Protein AF-A0A2V8DY57-F1 (afdb_monomer)

Sequence (73 aa):
MRSRVALGVGCLVVALVGVGGRAQTPAADGIPTFTKDVAPILYKNCVSCHRPGEMGPMPLITYAQVRPYARAI

Solvent-accessible surface area (backbone atoms only — not comparable to full-atom values): 5058 Å² total; per-residue (Å²): 139,87,89,77,80,81,76,74,79,71,77,76,76,84,76,79,87,73,91,71,81,74,81,77,72,78,54,80,83,78,66,84,42,60,78,82,60,46,44,58,55,33,60,74,76,41,33,85,37,16,32,87,93,42,89,32,96,55,47,50,86,44,70,82,55,37,56,78,57,69,76,80,116

Radius of gyration: 27.85 Å; Cα contacts (8 Å, |Δi|>4): 42; chains: 1; bounding box: 35×26×89 Å

Structure (mmCIF, N/CA/C/O backbone):
data_AF-A0A2V8DY57-F1
#
_entry.id   AF-A0A2V8DY57-F1
#
loop_
_atom_site.group_PDB
_atom_site.id
_atom_site.type_symbol
_atom_site.label_atom_id
_atom_site.label_alt_id
_atom_site.label_comp_id
_atom_site.label_asym_id
_atom_site.label_entity_id
_atom_site.label_seq_id
_atom_site.pdbx_PDB_ins_code
_atom_site.Cartn_x
_atom_site.Cartn_y
_atom_site.Cartn_z
_atom_site.occupancy
_atom_site.B_iso_or_equiv
_atom_site.auth_seq_id
_atom_site.auth_comp_id
_atom_site.auth_asym_id
_atom_site.auth_atom_id
_atom_site.pdbx_PDB_model_num
ATOM 1 N N . MET A 1 1 ? 21.530 -1.214 -76.804 1.00 49.84 1 MET A N 1
ATOM 2 C CA . MET A 1 1 ? 21.759 -2.375 -75.916 1.00 49.84 1 MET A CA 1
ATOM 3 C C . MET A 1 1 ? 22.440 -1.894 -74.647 1.00 49.84 1 MET A C 1
ATOM 5 O O . MET A 1 1 ? 23.392 -1.137 -74.757 1.00 49.84 1 MET A O 1
ATOM 9 N N . ARG A 1 2 ? 21.961 -2.389 -73.497 1.00 52.09 2 ARG A N 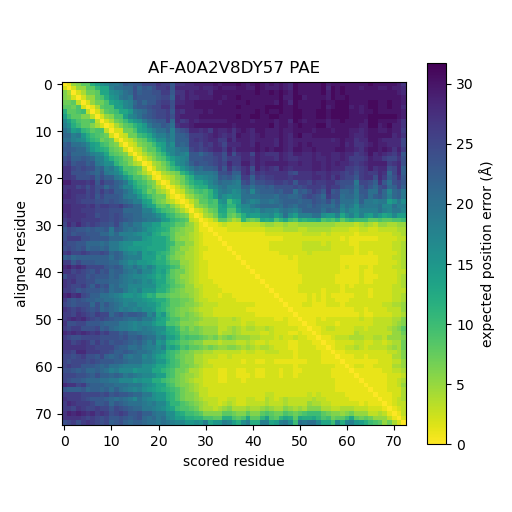1
ATOM 10 C CA . ARG A 1 2 ? 22.524 -2.274 -72.138 1.00 52.09 2 ARG A CA 1
ATOM 11 C C . ARG A 1 2 ? 22.139 -1.033 -71.314 1.00 52.09 2 ARG A C 1
ATOM 13 O O . ARG A 1 2 ? 22.773 0.010 -71.355 1.00 52.09 2 ARG A O 1
ATOM 20 N N . SER A 1 3 ? 21.178 -1.302 -70.427 1.00 52.75 3 SER A N 1
ATOM 21 C CA . SER A 1 3 ? 21.283 -0.994 -68.995 1.00 52.75 3 SER A CA 1
ATOM 22 C C . SER A 1 3 ? 20.781 0.365 -68.507 1.00 52.75 3 SER A C 1
ATOM 24 O O . SER A 1 3 ? 21.585 1.184 -68.087 1.00 52.75 3 SER A O 1
ATOM 26 N N . ARG A 1 4 ? 19.451 0.576 -68.479 1.00 54.62 4 ARG A N 1
ATOM 27 C CA . ARG A 1 4 ? 18.805 1.520 -67.525 1.00 54.62 4 ARG A CA 1
ATOM 28 C C . ARG A 1 4 ? 17.428 1.096 -66.986 1.00 54.62 4 ARG A C 1
ATOM 30 O O . ARG A 1 4 ? 16.919 1.742 -66.083 1.00 54.62 4 ARG A O 1
ATOM 37 N N . VAL A 1 5 ? 16.832 0.000 -67.466 1.00 51.47 5 VAL A N 1
ATOM 38 C CA . VAL A 1 5 ? 15.449 -0.387 -67.091 1.00 51.47 5 VAL A CA 1
ATOM 39 C C . VAL A 1 5 ? 15.369 -1.174 -65.762 1.00 51.47 5 VAL A C 1
ATOM 41 O O . VAL A 1 5 ? 14.287 -1.438 -65.256 1.00 51.47 5 VAL A O 1
ATOM 44 N N . ALA A 1 6 ? 16.497 -1.508 -65.128 1.00 50.00 6 ALA A N 1
ATOM 45 C CA . ALA A 1 6 ? 16.523 -2.384 -63.947 1.00 50.00 6 ALA A CA 1
ATOM 46 C C . ALA A 1 6 ? 16.272 -1.693 -62.586 1.00 50.00 6 ALA A C 1
ATOM 48 O O . ALA A 1 6 ? 16.386 -2.348 -61.556 1.00 50.00 6 ALA A O 1
ATOM 49 N N . LEU A 1 7 ? 15.932 -0.398 -62.546 1.00 53.59 7 LEU A N 1
ATOM 50 C CA . LEU A 1 7 ? 15.706 0.329 -61.281 1.00 53.59 7 LEU A CA 1
ATOM 51 C C . LEU A 1 7 ? 14.231 0.438 -60.852 1.00 53.59 7 LEU A C 1
ATOM 53 O O . LEU A 1 7 ? 13.961 0.905 -59.751 1.00 53.59 7 LEU A O 1
ATOM 57 N N . GLY A 1 8 ? 13.273 -0.011 -61.670 1.00 46.81 8 GLY A N 1
ATOM 58 C CA . GLY A 1 8 ? 11.838 0.151 -61.375 1.00 46.81 8 GLY A CA 1
ATOM 59 C C . GLY A 1 8 ? 11.175 -0.994 -60.597 1.00 46.81 8 GLY A C 1
ATOM 60 O O . GLY A 1 8 ? 10.119 -0.794 -60.010 1.00 46.81 8 GLY A O 1
ATOM 61 N N . VAL A 1 9 ? 11.775 -2.190 -60.571 1.00 53.62 9 VAL A N 1
ATOM 62 C CA . VAL A 1 9 ? 11.114 -3.430 -60.092 1.00 53.62 9 VAL A CA 1
ATOM 63 C C . VAL A 1 9 ? 11.733 -3.963 -58.787 1.00 53.62 9 VAL A C 1
ATOM 65 O O . VAL A 1 9 ? 11.430 -5.060 -58.344 1.00 53.62 9 VAL A O 1
ATOM 68 N N . GLY A 1 10 ? 12.613 -3.200 -58.134 1.00 46.06 10 GLY A N 1
ATOM 69 C CA . GLY A 1 10 ? 13.185 -3.591 -56.836 1.00 46.06 10 GLY A CA 1
ATOM 70 C C . GLY A 1 10 ? 12.379 -3.109 -55.626 1.00 46.06 10 GLY A C 1
ATOM 71 O O . GLY A 1 10 ? 12.434 -3.721 -54.565 1.00 46.06 10 GLY A O 1
ATOM 72 N N . CYS A 1 11 ? 11.618 -2.020 -55.772 1.00 50.06 11 CYS A N 1
ATOM 73 C CA . CYS A 1 11 ? 11.051 -1.304 -54.624 1.00 50.06 11 CYS A CA 1
ATOM 74 C C . CYS A 1 11 ? 9.626 -1.746 -54.235 1.00 50.06 11 CYS A C 1
ATOM 76 O O . CYS A 1 11 ? 9.145 -1.376 -53.171 1.00 50.06 11 CYS A O 1
ATOM 78 N N . LEU A 1 12 ? 8.937 -2.546 -55.061 1.00 49.22 12 LEU A N 1
ATOM 79 C CA . LEU A 1 12 ? 7.516 -2.871 -54.840 1.00 49.22 12 LEU A CA 1
ATOM 80 C C . LEU A 1 12 ? 7.260 -4.239 -54.177 1.00 49.22 12 LEU A C 1
ATOM 82 O O . LEU A 1 12 ? 6.111 -4.594 -53.943 1.00 49.22 12 LEU A O 1
ATOM 86 N N . VAL A 1 13 ? 8.292 -5.029 -53.862 1.00 51.38 13 VAL A N 1
ATOM 87 C CA . VAL A 1 13 ? 8.096 -6.361 -53.240 1.00 51.38 13 VAL A CA 1
ATOM 88 C C . VAL A 1 13 ? 8.242 -6.320 -51.708 1.00 51.38 13 VAL A C 1
ATOM 90 O O . VAL A 1 13 ? 7.837 -7.247 -51.013 1.00 51.38 13 VAL A O 1
ATOM 93 N N . VAL A 1 14 ? 8.721 -5.207 -51.142 1.00 54.81 14 VAL A N 1
ATOM 94 C CA . VAL A 1 14 ? 8.874 -5.002 -49.686 1.00 54.81 14 VAL A CA 1
ATOM 95 C C . VAL A 1 14 ? 7.634 -4.308 -49.098 1.00 54.81 14 VAL A C 1
ATOM 97 O O . VAL A 1 14 ? 7.742 -3.323 -48.382 1.00 54.81 14 VAL A O 1
ATOM 100 N N . ALA A 1 15 ? 6.426 -4.753 -49.451 1.00 56.09 15 ALA A N 1
ATOM 101 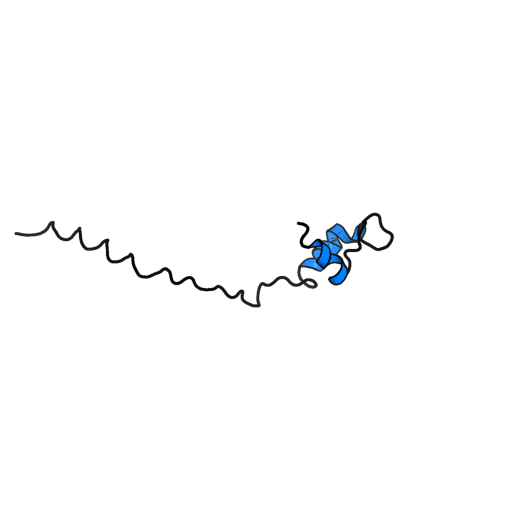C CA . ALA A 1 15 ? 5.192 -4.103 -48.977 1.00 56.09 15 ALA A CA 1
ATOM 102 C C . ALA A 1 15 ? 4.150 -5.053 -48.364 1.00 56.09 15 ALA A C 1
ATOM 104 O O . ALA A 1 15 ? 3.137 -4.581 -47.858 1.00 56.09 15 ALA A O 1
ATOM 105 N N . LEU A 1 16 ? 4.368 -6.375 -48.372 1.00 58.25 16 LEU A N 1
ATOM 106 C CA . LEU A 1 16 ? 3.319 -7.340 -47.990 1.00 58.25 16 LEU A CA 1
ATOM 107 C C . LEU A 1 16 ? 3.679 -8.288 -46.836 1.00 58.25 16 LEU A C 1
ATOM 109 O O . LEU A 1 16 ? 2.838 -9.082 -46.424 1.00 58.25 16 LEU A O 1
ATOM 113 N N . VAL A 1 17 ? 4.881 -8.201 -46.262 1.00 61.84 17 VAL A N 1
ATOM 114 C CA . VAL A 1 17 ? 5.300 -9.082 -45.158 1.00 61.84 17 VAL A CA 1
ATOM 115 C C . VAL A 1 17 ? 5.518 -8.251 -43.898 1.00 61.84 17 VAL A C 1
ATOM 117 O O . VAL A 1 17 ? 6.616 -7.753 -43.674 1.00 61.84 17 VAL A O 1
ATOM 120 N N . GLY A 1 18 ? 4.491 -8.083 -43.057 1.00 60.03 18 GLY A N 1
ATOM 121 C CA . GLY A 1 18 ? 4.768 -7.563 -41.712 1.00 60.03 18 GLY A CA 1
ATOM 122 C C . GLY A 1 18 ? 3.625 -7.122 -40.807 1.00 60.03 18 GLY A C 1
ATOM 123 O O . GLY A 1 18 ? 3.892 -6.901 -39.632 1.00 60.03 18 GLY A O 1
ATOM 124 N N . VAL A 1 19 ? 2.369 -7.026 -41.251 1.00 63.91 19 VAL A N 1
ATOM 125 C CA . VAL A 1 19 ? 1.251 -6.645 -40.352 1.00 63.91 19 VAL A CA 1
ATOM 126 C C . VAL A 1 19 ? 0.650 -7.850 -39.618 1.00 63.91 19 VAL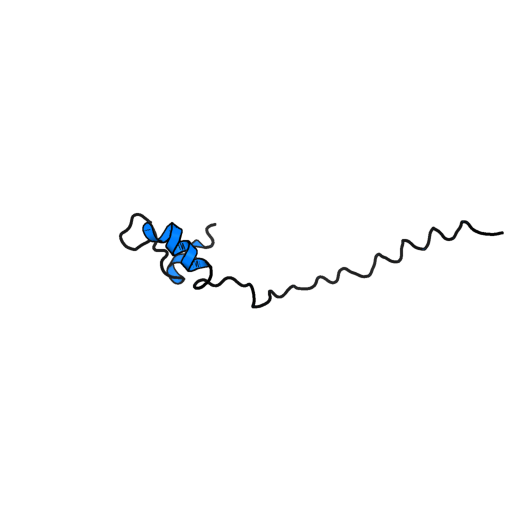 A C 1
ATOM 128 O O . VAL A 1 19 ? -0.559 -8.021 -39.526 1.00 63.91 19 VAL A O 1
ATOM 131 N N . GLY A 1 20 ? 1.510 -8.715 -39.084 1.00 63.31 20 GLY A N 1
ATOM 132 C CA . GLY A 1 20 ? 1.120 -9.690 -38.071 1.00 63.31 20 GLY A CA 1
ATOM 133 C C . GLY A 1 20 ? 1.248 -9.039 -36.701 1.00 63.31 20 GLY A C 1
ATOM 134 O O . GLY A 1 20 ? 2.313 -9.118 -36.091 1.00 63.31 20 GLY A O 1
ATOM 135 N N . GLY A 1 21 ? 0.195 -8.365 -36.233 1.00 64.75 21 GLY A N 1
ATOM 136 C CA . GLY A 1 21 ? 0.141 -7.822 -34.877 1.00 64.75 21 GLY A CA 1
ATOM 137 C C . GLY A 1 21 ? 0.348 -8.946 -33.865 1.00 64.75 21 GLY A C 1
ATOM 138 O O . GLY A 1 21 ? -0.544 -9.761 -33.641 1.00 64.75 21 GLY A O 1
ATOM 139 N N . ARG A 1 22 ? 1.544 -9.028 -33.276 1.00 65.56 22 ARG A N 1
ATOM 140 C CA . ARG A 1 22 ? 1.799 -9.949 -32.172 1.00 65.56 22 ARG A CA 1
ATOM 141 C C . ARG A 1 22 ? 1.016 -9.448 -30.969 1.00 65.56 22 ARG A C 1
ATOM 143 O O . ARG A 1 22 ? 1.342 -8.394 -30.431 1.00 65.56 22 ARG A O 1
ATOM 150 N N . ALA A 1 23 ? 0.005 -10.204 -30.550 1.00 66.38 23 ALA A N 1
ATOM 151 C CA . ALA A 1 23 ? -0.569 -10.043 -29.225 1.00 66.38 23 ALA A CA 1
ATOM 152 C C . ALA A 1 23 ? 0.563 -10.254 -28.209 1.00 66.38 23 ALA A C 1
ATOM 154 O O . ALA A 1 23 ? 1.077 -11.361 -28.050 1.00 66.38 23 ALA A O 1
ATOM 155 N N . GLN A 1 24 ? 1.018 -9.165 -27.596 1.00 66.81 24 GLN A N 1
ATOM 156 C CA . GLN A 1 24 ? 1.977 -9.218 -26.507 1.00 66.81 24 GLN A CA 1
ATOM 157 C C . GLN A 1 24 ? 1.202 -9.654 -25.269 1.00 66.81 24 GLN A C 1
ATOM 159 O O . GLN A 1 24 ? 0.555 -8.841 -24.614 1.00 66.81 24 GLN A O 1
ATOM 164 N N . THR A 1 25 ? 1.222 -10.949 -24.968 1.00 64.12 25 THR A N 1
ATOM 165 C CA . THR A 1 25 ? 0.851 -11.405 -23.631 1.00 64.12 25 THR A CA 1
ATOM 166 C C . THR A 1 25 ? 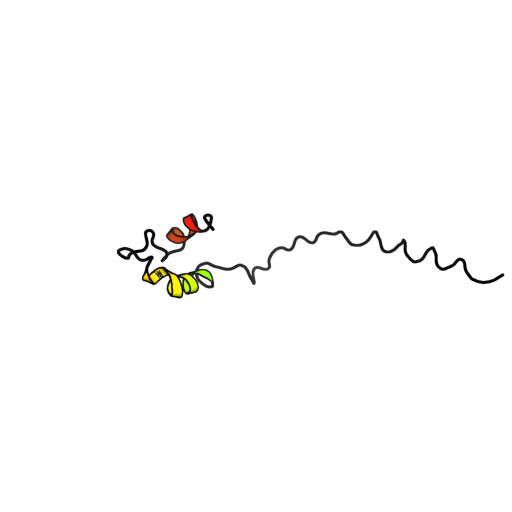1.910 -10.841 -22.685 1.00 64.12 25 THR A C 1
ATOM 168 O O . THR A 1 25 ? 3.086 -11.168 -22.878 1.00 64.12 25 THR A O 1
ATOM 171 N N . PRO A 1 26 ? 1.561 -9.971 -21.719 1.00 65.62 26 PRO A N 1
ATOM 172 C CA . PRO A 1 26 ? 2.541 -9.510 -20.750 1.00 65.62 26 PRO A CA 1
ATOM 173 C C . PRO A 1 26 ? 3.127 -10.742 -20.063 1.00 65.62 26 PRO A C 1
ATOM 175 O O . PRO A 1 26 ? 2.389 -11.597 -19.566 1.00 65.62 26 PRO A O 1
ATOM 178 N N . ALA A 1 27 ? 4.453 -10.865 -20.105 1.00 67.38 27 ALA A N 1
ATOM 179 C CA . ALA A 1 27 ? 5.145 -11.864 -19.312 1.00 67.38 27 ALA A CA 1
ATOM 180 C C . ALA A 1 27 ? 4.742 -11.666 -17.842 1.00 67.38 27 ALA A C 1
ATOM 182 O O . ALA A 1 27 ? 4.575 -10.532 -17.389 1.00 67.38 27 ALA A O 1
ATOM 183 N N . ALA A 1 28 ? 4.560 -12.762 -17.100 1.00 65.44 28 ALA A N 1
ATOM 184 C CA . ALA A 1 28 ? 4.258 -12.694 -15.667 1.00 65.44 28 ALA A CA 1
ATOM 185 C C . ALA A 1 28 ? 5.312 -11.859 -14.910 1.00 65.44 28 ALA A C 1
ATOM 187 O O . ALA A 1 28 ? 4.996 -11.177 -13.933 1.00 65.44 28 ALA A O 1
ATOM 188 N N . ASP A 1 29 ? 6.539 -11.846 -15.434 1.00 66.50 29 ASP A N 1
ATOM 189 C CA . ASP A 1 29 ? 7.603 -10.928 -15.061 1.00 66.50 29 ASP A CA 1
ATOM 190 C C . ASP A 1 29 ? 7.285 -9.512 -15.567 1.00 66.50 29 ASP A C 1
ATOM 192 O O . ASP A 1 29 ? 7.580 -9.147 -16.705 1.00 66.50 29 ASP A O 1
ATOM 196 N N . GLY A 1 30 ? 6.658 -8.707 -14.707 1.00 79.19 30 GLY A N 1
ATOM 197 C CA . GLY A 1 30 ? 6.419 -7.284 -14.965 1.00 79.19 30 GLY A CA 1
ATOM 198 C C . GLY A 1 30 ? 5.024 -6.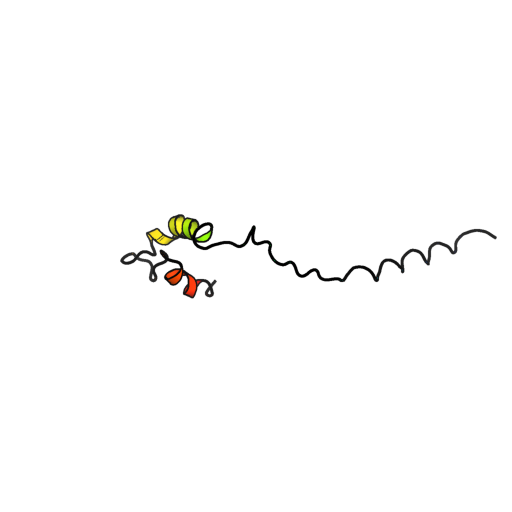778 -14.619 1.00 79.19 30 GLY A C 1
ATOM 199 O O . GLY A 1 30 ? 4.804 -5.572 -14.687 1.00 79.19 30 GLY A O 1
ATOM 200 N N . ILE A 1 31 ? 4.087 -7.648 -14.224 1.00 88.81 31 ILE A N 1
ATOM 201 C CA . ILE A 1 31 ? 2.772 -7.208 -13.739 1.00 88.81 31 ILE A CA 1
ATOM 202 C C . ILE A 1 31 ? 2.924 -6.681 -12.303 1.00 88.81 31 ILE A C 1
ATOM 204 O O . ILE A 1 31 ? 3.262 -7.467 -11.413 1.00 88.81 31 ILE A O 1
ATOM 208 N N . PRO A 1 32 ? 2.654 -5.387 -12.041 1.00 91.44 32 PRO A N 1
ATOM 209 C CA . PRO A 1 32 ? 2.742 -4.847 -10.694 1.00 91.44 32 PRO A CA 1
ATOM 210 C C . PRO A 1 32 ? 1.743 -5.529 -9.761 1.00 91.44 32 PRO A C 1
ATOM 212 O O . PRO A 1 32 ? 0.572 -5.730 -10.097 1.00 91.44 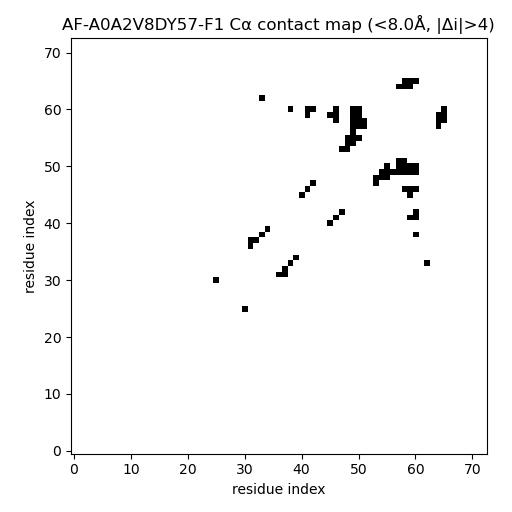32 PRO A O 1
ATOM 215 N N . THR A 1 33 ? 2.192 -5.840 -8.554 1.00 94.44 33 THR A N 1
ATOM 216 C CA . THR A 1 33 ? 1.364 -6.415 -7.496 1.00 94.44 33 THR A CA 1
ATOM 217 C C . THR A 1 33 ? 1.162 -5.40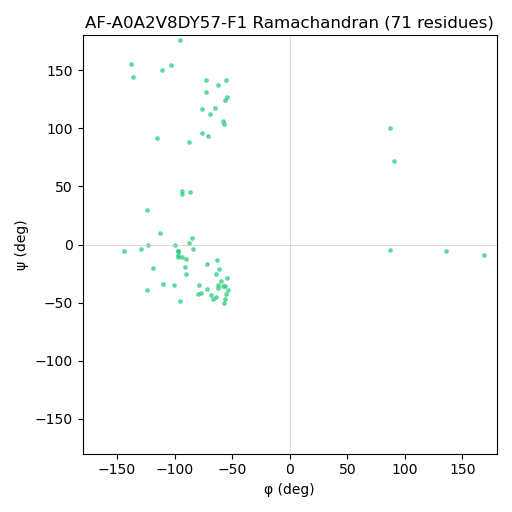8 -6.377 1.00 94.44 33 THR A C 1
ATOM 219 O O . THR A 1 33 ? 2.022 -4.572 -6.092 1.00 94.44 33 THR A O 1
ATOM 222 N N . PHE A 1 34 ? 0.021 -5.504 -5.690 1.00 95.31 34 PHE A N 1
ATOM 223 C CA . PHE A 1 34 ? -0.272 -4.585 -4.595 1.00 95.31 34 PHE A CA 1
ATOM 224 C C . PHE A 1 34 ? 0.814 -4.626 -3.516 1.00 95.31 34 PHE A C 1
ATOM 226 O O . PHE A 1 34 ? 1.338 -3.588 -3.136 1.00 95.31 34 PHE A O 1
ATOM 233 N N . THR A 1 35 ? 1.179 -5.817 -3.045 1.00 96.50 35 THR A N 1
ATOM 234 C CA . THR A 1 35 ? 2.103 -5.962 -1.915 1.00 96.50 35 THR A CA 1
ATOM 235 C C . THR A 1 35 ? 3.522 -5.515 -2.253 1.00 96.50 35 THR A C 1
ATOM 237 O O . THR A 1 35 ? 4.144 -4.837 -1.440 1.00 96.50 35 THR A O 1
ATOM 240 N N . LYS A 1 36 ? 4.045 -5.889 -3.428 1.00 96.12 36 LYS A N 1
ATOM 241 C CA . LYS A 1 36 ? 5.438 -5.606 -3.794 1.00 96.12 36 LYS A CA 1
ATOM 242 C C . LYS A 1 36 ? 5.626 -4.174 -4.285 1.00 96.12 36 LYS A C 1
ATOM 244 O O . LYS A 1 36 ? 6.595 -3.532 -3.898 1.00 96.12 36 LYS A O 1
ATOM 249 N N . ASP A 1 37 ? 4.707 -3.685 -5.113 1.00 95.94 37 ASP A N 1
ATOM 250 C CA . ASP A 1 37 ? 4.956 -2.491 -5.924 1.00 95.94 37 ASP A CA 1
ATOM 251 C C . ASP A 1 37 ? 4.124 -1.288 -5.461 1.00 95.94 37 ASP A C 1
ATOM 253 O O . ASP A 1 37 ? 4.604 -0.159 -5.484 1.00 95.94 37 ASP A O 1
ATOM 257 N N . VAL A 1 38 ? 2.896 -1.508 -4.977 1.00 95.88 38 VAL A N 1
ATOM 258 C CA . VAL A 1 38 ? 1.968 -0.414 -4.625 1.00 95.88 38 VAL A CA 1
ATOM 259 C C . VAL A 1 38 ? 2.031 -0.053 -3.143 1.00 95.88 38 VAL A C 1
ATOM 261 O O . VAL A 1 38 ? 2.138 1.121 -2.789 1.00 95.88 38 VAL A O 1
ATOM 264 N N . ALA A 1 39 ? 1.974 -1.048 -2.257 1.00 97.25 39 ALA A N 1
ATOM 265 C CA . ALA A 1 39 ? 1.914 -0.836 -0.818 1.00 97.25 39 ALA A CA 1
ATOM 266 C C . ALA A 1 39 ? 3.095 0.012 -0.310 1.00 97.25 39 ALA A C 1
ATOM 268 O O . ALA A 1 39 ? 2.826 0.998 0.375 1.00 97.25 39 ALA A O 1
ATOM 269 N N . PRO A 1 40 ? 4.369 -0.236 -0.684 1.00 97.94 40 PRO A N 1
ATOM 270 C CA . PRO A 1 40 ? 5.480 0.597 -0.215 1.00 97.94 40 PRO A CA 1
ATOM 271 C C . PRO A 1 40 ? 5.328 2.082 -0.575 1.00 97.94 40 PRO A C 1
ATOM 273 O O . PRO A 1 40 ? 5.681 2.950 0.225 1.00 97.94 40 PRO A O 1
ATOM 276 N N . ILE A 1 41 ? 4.759 2.388 -1.746 1.00 97.12 41 ILE A N 1
ATOM 277 C CA . ILE A 1 41 ? 4.511 3.765 -2.196 1.00 97.12 41 ILE A CA 1
ATOM 278 C C . ILE A 1 41 ? 3.453 4.426 -1.310 1.00 97.12 41 ILE A C 1
ATOM 280 O O 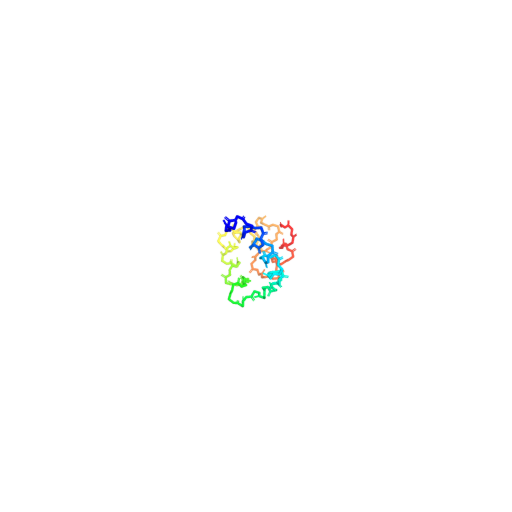. ILE A 1 41 ? 3.663 5.548 -0.839 1.00 97.12 41 ILE A O 1
ATOM 284 N N . LEU A 1 42 ? 2.347 3.725 -1.044 1.00 96.75 42 LEU A N 1
ATOM 285 C CA . LEU A 1 42 ? 1.278 4.225 -0.180 1.00 96.75 42 LEU A CA 1
ATOM 286 C C . LEU A 1 42 ? 1.767 4.419 1.254 1.00 96.75 42 LEU A C 1
ATOM 288 O O . LEU A 1 42 ? 1.521 5.469 1.843 1.00 96.75 42 LEU A O 1
ATOM 292 N N . TYR A 1 43 ? 2.499 3.452 1.808 1.00 97.31 43 TYR A N 1
ATOM 293 C CA . TYR A 1 43 ? 3.036 3.546 3.165 1.00 97.31 43 TYR A CA 1
ATOM 294 C C . TYR A 1 43 ? 4.018 4.708 3.328 1.00 97.31 43 TYR A C 1
ATOM 296 O O . TYR A 1 43 ? 3.990 5.379 4.357 1.00 97.31 43 TYR A O 1
ATOM 304 N N . LYS A 1 44 ? 4.840 4.982 2.308 1.00 98.12 44 LYS A N 1
ATOM 305 C CA . LYS A 1 44 ? 5.810 6.081 2.333 1.00 98.12 44 LYS A CA 1
ATOM 306 C C . LYS A 1 44 ? 5.164 7.464 2.223 1.00 98.12 44 LYS A C 1
ATOM 308 O O . LYS A 1 44 ? 5.650 8.392 2.858 1.00 98.12 44 LYS A O 1
ATOM 313 N N . ASN A 1 45 ? 4.121 7.616 1.404 1.00 97.56 45 ASN A N 1
ATOM 314 C CA . ASN A 1 45 ? 3.647 8.946 0.996 1.00 97.56 45 ASN A CA 1
ATOM 315 C C . ASN A 1 45 ? 2.206 9.273 1.410 1.00 97.56 45 ASN A C 1
ATOM 317 O O . ASN A 1 45 ? 1.835 10.441 1.417 1.00 97.56 45 ASN A O 1
ATOM 321 N N . CYS A 1 46 ? 1.374 8.274 1.708 1.00 95.75 46 CYS A N 1
ATOM 322 C CA . CYS A 1 46 ? -0.076 8.463 1.833 1.00 95.75 46 CYS A CA 1
ATOM 323 C C . CYS A 1 46 ? -0.615 8.012 3.194 1.00 95.75 46 CYS A C 1
ATOM 325 O O . CYS A 1 46 ? -1.496 8.654 3.762 1.00 95.75 46 CYS A O 1
ATOM 327 N N . VAL A 1 47 ? -0.097 6.905 3.730 1.00 96.50 47 VAL A N 1
ATOM 328 C CA . VAL A 1 47 ? -0.619 6.251 4.940 1.00 96.50 47 VAL A CA 1
ATOM 329 C C . VAL A 1 47 ? -0.499 7.131 6.184 1.00 96.50 47 VAL A C 1
ATOM 331 O O . VAL A 1 47 ? -1.314 6.980 7.085 1.00 96.50 47 VAL A O 1
ATOM 334 N N . SER A 1 48 ? 0.441 8.078 6.241 1.00 96.81 48 SER A N 1
ATOM 335 C CA . SER A 1 48 ? 0.514 9.038 7.353 1.00 96.81 48 SER A CA 1
ATOM 336 C C . SER A 1 48 ? -0.786 9.821 7.541 1.00 96.81 48 SER A C 1
ATOM 338 O O . SER A 1 48 ? -1.167 10.086 8.671 1.00 96.81 48 SER A O 1
ATOM 340 N N . CYS A 1 49 ? -1.481 10.144 6.447 1.00 97.62 49 CYS A N 1
ATOM 341 C CA . CYS A 1 49 ? -2.756 10.856 6.483 1.00 97.62 49 CYS A CA 1
ATOM 342 C C . CYS A 1 49 ? -3.945 9.902 6.313 1.00 97.62 49 CYS A C 1
ATOM 344 O O . CYS A 1 49 ? -4.991 10.104 6.911 1.00 97.62 49 CYS A O 1
ATOM 346 N N . HIS A 1 50 ? -3.802 8.847 5.511 1.00 96.44 50 HIS A N 1
ATOM 347 C CA . HIS A 1 50 ? -4.876 7.909 5.167 1.00 96.44 50 HIS A CA 1
ATOM 348 C C . HIS A 1 50 ? -4.920 6.672 6.078 1.00 96.44 50 HIS A C 1
ATOM 350 O O . HIS A 1 50 ? -5.079 5.535 5.615 1.00 96.44 50 HIS A O 1
ATOM 356 N N . ARG A 1 51 ? -4.769 6.874 7.387 1.00 94.88 51 ARG A N 1
ATOM 357 C CA . ARG A 1 51 ? -5.025 5.847 8.406 1.00 94.88 51 ARG A CA 1
ATOM 358 C C . ARG A 1 51 ? -6.364 6.089 9.097 1.00 94.88 51 ARG A C 1
ATOM 360 O O . ARG A 1 51 ? -6.829 7.222 9.144 1.00 94.88 51 ARG A O 1
ATOM 367 N N . PRO A 1 52 ? -6.994 5.037 9.648 1.00 94.38 52 PRO A N 1
ATOM 368 C CA . PRO A 1 52 ? -8.176 5.214 10.480 1.00 94.38 52 PRO A CA 1
ATOM 369 C C . PRO A 1 52 ? -7.898 6.189 11.630 1.00 94.38 52 PRO A C 1
ATOM 371 O O . PRO A 1 52 ? -6.947 5.984 12.380 1.00 94.38 52 PRO A O 1
ATOM 374 N N . GLY A 1 53 ? -8.735 7.220 11.758 1.00 93.12 53 GLY A N 1
ATOM 375 C CA . GLY A 1 53 ? -8.603 8.256 12.788 1.00 93.12 53 GLY A CA 1
ATOM 376 C C . GLY A 1 53 ? -7.703 9.437 12.413 1.00 93.12 53 GLY A C 1
ATOM 377 O O . GLY A 1 53 ? -7.642 10.391 13.180 1.00 93.12 53 GLY A O 1
ATOM 378 N N . GLU A 1 54 ? -7.050 9.402 11.251 1.00 95.69 54 GLU A N 1
ATOM 379 C CA . GLU A 1 54 ? -6.246 10.513 10.735 1.00 95.69 54 GLU A CA 1
ATOM 380 C C . GLU A 1 54 ? -7.050 11.400 9.772 1.00 95.69 54 GLU A C 1
ATOM 382 O O . GLU A 1 54 ? -8.201 11.121 9.436 1.00 95.69 54 GLU A O 1
ATOM 387 N N . MET A 1 55 ? -6.432 12.489 9.311 1.00 96.69 55 MET A N 1
ATOM 388 C CA . MET A 1 55 ? -7.073 13.514 8.473 1.00 96.69 55 MET A CA 1
ATOM 389 C C . MET A 1 55 ? -7.602 13.019 7.111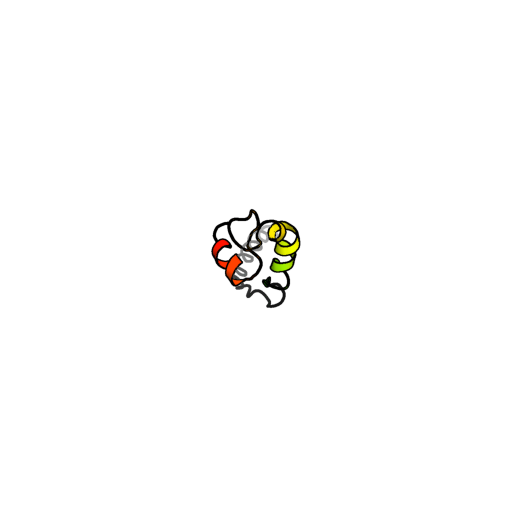 1.00 96.69 55 MET A C 1
ATOM 391 O O . MET A 1 55 ? -8.428 13.687 6.491 1.00 96.69 55 MET A O 1
ATOM 395 N N . GLY A 1 56 ? -7.101 11.892 6.604 1.00 94.50 56 GLY A N 1
ATOM 396 C CA . GLY A 1 56 ? -7.481 11.337 5.310 1.00 94.50 56 GLY A CA 1
ATOM 397 C C . GLY A 1 56 ? -8.893 10.736 5.343 1.00 94.50 56 GLY A C 1
ATOM 398 O O . GLY A 1 56 ? -9.187 9.914 6.209 1.00 94.50 56 GLY A O 1
ATOM 399 N N . PRO A 1 57 ? -9.770 11.061 4.375 1.00 91.81 57 PRO A N 1
ATOM 400 C CA . PRO A 1 57 ? -11.183 10.673 4.427 1.00 91.81 57 PRO A CA 1
ATOM 401 C C . PRO A 1 57 ? -11.431 9.174 4.199 1.00 91.81 57 PRO A C 1
ATOM 403 O O . PRO A 1 57 ? -12.507 8.671 4.519 1.00 91.81 57 PRO A O 1
ATOM 406 N N . MET A 1 58 ? -10.452 8.448 3.649 1.00 93.56 58 MET A N 1
ATOM 407 C CA . MET A 1 58 ? -10.509 6.998 3.470 1.00 93.56 58 MET A CA 1
ATOM 408 C C . MET A 1 58 ? -9.192 6.325 3.871 1.00 93.56 58 MET A C 1
ATOM 410 O O . MET A 1 58 ? -8.122 6.878 3.605 1.00 93.56 58 MET A O 1
ATOM 414 N N . PRO A 1 59 ? -9.236 5.114 4.453 1.00 94.81 59 PRO A N 1
ATOM 415 C CA . PRO A 1 59 ? -8.030 4.363 4.768 1.00 94.81 59 PRO A CA 1
ATOM 416 C C . PRO A 1 59 ? -7.378 3.800 3.494 1.00 94.81 59 PRO A C 1
ATOM 418 O O . PRO A 1 59 ? -8.075 3.338 2.597 1.00 94.81 59 PRO A O 1
ATOM 421 N N . LEU A 1 60 ? -6.044 3.795 3.419 1.00 95.94 60 LEU A N 1
ATOM 422 C CA . LEU A 1 60 ? -5.275 3.257 2.276 1.00 95.94 60 LEU A CA 1
ATOM 423 C C . LEU A 1 60 ? -4.264 2.175 2.696 1.00 95.94 60 LEU A C 1
ATOM 425 O O . LEU A 1 60 ? -3.214 2.004 2.082 1.00 95.94 60 LEU A O 1
ATOM 429 N N . ILE A 1 61 ? -4.575 1.441 3.764 1.00 95.31 61 ILE A N 1
ATOM 430 C CA . ILE A 1 61 ? -3.649 0.488 4.399 1.00 95.31 61 ILE A CA 1
ATOM 431 C C . ILE A 1 61 ? -3.858 -0.964 3.953 1.00 95.31 61 ILE A C 1
ATOM 433 O O . ILE A 1 61 ? -3.082 -1.841 4.315 1.00 95.31 61 ILE A O 1
ATOM 437 N N . THR A 1 62 ? -4.890 -1.239 3.152 1.00 96.56 62 THR A N 1
ATOM 438 C CA . THR A 1 62 ? -5.145 -2.572 2.584 1.00 96.56 62 THR A CA 1
ATOM 439 C C . THR A 1 62 ? -5.577 -2.481 1.124 1.00 96.56 62 THR A C 1
ATOM 441 O O . THR A 1 62 ? -6.177 -1.493 0.701 1.00 96.56 62 THR A O 1
ATOM 444 N N . TYR A 1 63 ? -5.354 -3.552 0.356 1.00 95.94 63 TYR A N 1
ATOM 445 C CA . TYR A 1 63 ? -5.791 -3.633 -1.042 1.00 95.94 63 TYR A CA 1
ATOM 446 C C . TYR A 1 63 ? -7.294 -3.376 -1.206 1.00 95.94 63 TYR A C 1
ATOM 448 O O . TYR A 1 63 ? -7.709 -2.646 -2.104 1.00 95.94 63 TYR A O 1
ATOM 456 N N . ALA A 1 64 ? -8.112 -3.953 -0.319 1.00 95.88 64 ALA A N 1
ATOM 457 C CA . ALA A 1 64 ? -9.566 -3.819 -0.367 1.00 95.88 64 ALA A CA 1
ATOM 458 C C . ALA A 1 64 ? -10.027 -2.366 -0.193 1.00 95.88 64 ALA A C 1
ATOM 460 O O . ALA A 1 64 ? -10.994 -1.958 -0.828 1.00 95.88 64 ALA A O 1
ATOM 461 N N . GLN A 1 65 ? -9.320 -1.589 0.627 1.00 94.62 65 GLN A N 1
ATOM 462 C CA . GLN A 1 65 ? -9.635 -0.182 0.850 1.00 94.62 65 GLN A CA 1
ATOM 463 C C . GLN A 1 65 ? -9.138 0.713 -0.290 1.00 94.62 65 GLN A C 1
ATOM 465 O O . GLN A 1 65 ? -9.807 1.675 -0.637 1.00 94.62 65 GLN A O 1
ATOM 470 N N . VAL A 1 66 ? -7.996 0.386 -0.904 1.00 94.44 66 VAL A N 1
ATOM 471 C CA . VAL A 1 66 ? -7.402 1.177 -1.997 1.00 94.44 66 VAL A CA 1
ATOM 472 C C . VAL A 1 66 ? -8.126 0.946 -3.331 1.00 94.44 66 VAL A C 1
ATOM 474 O O . VAL A 1 66 ? -8.377 1.891 -4.078 1.00 94.44 66 VAL A O 1
ATOM 477 N N . ARG A 1 67 ? -8.486 -0.306 -3.647 1.00 93.56 67 ARG A N 1
ATOM 478 C CA . ARG A 1 67 ? -9.015 -0.720 -4.963 1.00 93.56 67 ARG A CA 1
ATOM 479 C C . ARG A 1 67 ? -10.224 0.083 -5.480 1.00 93.56 67 ARG A C 1
ATOM 481 O O . ARG A 1 67 ? -10.257 0.326 -6.686 1.00 93.56 67 ARG A O 1
ATOM 488 N N . PRO A 1 68 ? -11.210 0.493 -4.661 1.00 92.00 68 PRO A N 1
ATOM 489 C CA . PRO A 1 68 ? -12.335 1.302 -5.133 1.00 92.00 68 PRO A CA 1
ATOM 490 C C . PRO A 1 68 ? -11.910 2.648 -5.734 1.00 92.00 68 PRO A C 1
ATOM 492 O O . PRO A 1 68 ? -12.538 3.119 -6.677 1.00 92.00 68 PRO A O 1
ATOM 495 N N . TYR A 1 69 ? -10.818 3.226 -5.234 1.00 89.62 69 TYR A N 1
ATOM 496 C CA . TYR A 1 69 ? -10.328 4.546 -5.636 1.00 89.62 69 TYR A CA 1
ATOM 497 C C . TYR A 1 69 ? -9.339 4.496 -6.802 1.00 89.62 69 TYR A C 1
ATOM 499 O O . TYR A 1 69 ? -9.084 5.517 -7.428 1.00 89.62 69 TYR A O 1
ATOM 507 N N . ALA A 1 70 ? -8.837 3.310 -7.158 1.00 85.94 70 ALA A N 1
ATOM 508 C CA . ALA A 1 70 ? -7.888 3.130 -8.259 1.00 85.94 70 ALA A CA 1
ATOM 509 C C . ALA A 1 70 ? -8.447 3.518 -9.643 1.00 85.94 70 ALA A C 1
ATOM 511 O O . ALA A 1 70 ? -7.685 3.600 -10.594 1.00 85.94 70 ALA A O 1
ATOM 512 N N . ARG A 1 71 ? -9.766 3.715 -9.766 1.00 83.06 71 ARG A N 1
ATOM 513 C CA . ARG A 1 71 ? -10.439 4.131 -11.011 1.00 83.06 71 ARG A CA 1
ATOM 514 C C . ARG A 1 71 ? -10.704 5.636 -11.090 1.00 83.06 71 ARG A C 1
ATOM 516 O O . ARG A 1 71 ? -11.218 6.095 -12.101 1.00 83.06 71 ARG A O 1
ATOM 523 N N . ALA A 1 72 ? -10.480 6.363 -9.994 1.00 75.19 72 ALA A N 1
ATOM 524 C CA . ALA A 1 72 ? -10.784 7.791 -9.882 1.00 75.19 72 ALA A CA 1
ATOM 525 C C . ALA A 1 72 ? -9.634 8.694 -10.373 1.00 75.19 72 ALA A C 1
ATOM 527 O O . ALA A 1 72 ? -9.740 9.916 -10.293 1.00 75.19 72 ALA A O 1
ATOM 528 N N . ILE A 1 73 ? -8.551 8.082 -10.850 1.00 58.88 73 ILE A N 1
ATOM 529 C CA . ILE A 1 73 ? -7.317 8.660 -11.391 1.00 58.88 73 ILE A CA 1
ATOM 530 C C . ILE A 1 73 ? -7.076 8.039 -12.765 1.00 58.88 73 ILE A C 1
ATOM 532 O O . ILE A 1 73 ? -6.605 8.776 -13.656 1.00 58.88 73 ILE A O 1
#

Mean predicted aligned error: 13.98 Å

Secondary structure (DSSP, 8-state):
---SGGGSSSSSSTTSS-------PPPSTT---IIIIIHHHHHHHTTTTSSTTSSSSS--SSHHHHGGGGG--

pLDDT: mean 79.01, std 18.69, range [46.06, 98.12]

Foldseek 3Di:
DDDDPPPPPPPPPPPPPDPPPPPPPPDPVPDDDCVPHNQVVCVVPPQVQQPVPHVNPFHDNDPVRCVVCPVVD